Protein 2G58 (pdb70)

CATH classification: 1.20.90.10

B-factor: mean 14.84, std 11.01, range [4.25, 71.11]

GO terms:
  GO:0004623 A2-type glycerophospholipase activity (F, EXP)
  GO:0005576 extracellular region (C, EXP)

Structure (mmCIF, N/CA/C/O backbone):
data_2G58
#
_entry.id   2G58
#
_cell.length_a   52.588
_cell.length_b   52.588
_cell.length_c   47.848
_cell.angle_alpha   90.00
_cell.angle_beta   90.00
_cell.angle_gamma   90.00
#
_symmetry.space_group_name_H-M   'P 43'
#
loop_
_entity.id
_entity.type
_entity.pdbx_description
1 polymer 'Phospholipase A2 VRV-PL-VIIIa'
2 polymer (PHQ)IARS
3 non-polymer 'SULFATE ION'
4 water water
#
loop_
_atom_site.group_PDB
_atom_site.id
_atom_site.type_symbol
_atom_site.label_atom_id
_atom_site.label_alt_id
_atom_site.label_comp_id
_atom_site.label_asym_id
_atom_site.label_entity_id
_atom_site.label_seq_id
_atom_site.pdbx_PDB_ins_code
_atom_site.Cartn_x
_atom_site.Cartn_y
_atom_site.Cartn_z
_atom_site.occupancy
_atom_site.B_iso_or_equiv
_atom_site.auth_seq_id
_atom_site.auth_comp_id
_atom_site.auth_asym_id
_atom_site.auth_atom_id
_atom_site.pdbx_PDB_model_num
ATOM 1 N N . SER A 1 1 ? -10.890 -12.849 3.434 1.00 6.68 1 SER A N 1
ATOM 2 C CA . SER A 1 1 ? -10.814 -13.648 4.678 1.00 6.71 1 SER A CA 1
ATOM 3 C C . SER A 1 1 ? -10.137 -14.974 4.348 1.00 6.83 1 SER A C 1
ATOM 4 O O . SER A 1 1 ? -10.085 -15.422 3.200 1.00 7.24 1 SER A O 1
ATOM 7 N N . LEU A 1 2 ? -9.677 -15.641 5.379 1.00 7.35 2 LEU A N 1
ATOM 8 C CA . LEU A 1 2 ? -9.026 -16.935 5.235 1.00 8.39 2 LEU A CA 1
ATOM 9 C C . LEU A 1 2 ? -9.936 -17.971 4.591 1.00 8.09 2 LEU A C 1
ATOM 10 O O . LEU A 1 2 ? -9.475 -18.765 3.768 1.00 8.48 2 LEU A O 1
ATOM 15 N N . LEU A 1 3 ? -11.214 -17.995 4.950 1.00 8.73 3 LEU A N 1
ATOM 16 C CA . LEU A 1 3 ? -12.119 -18.946 4.330 1.00 8.97 3 LEU A CA 1
ATOM 17 C C . LEU A 1 3 ? -12.267 -18.680 2.844 1.00 8.58 3 LEU A C 1
ATOM 18 O O . LEU A 1 3 ? -12.313 -19.621 2.039 1.00 9.21 3 LEU A O 1
ATOM 23 N N . GLU A 1 4 ? -12.348 -17.411 2.454 1.00 8.04 4 GLU A N 1
ATOM 24 C CA . GLU A 1 4 ? -12.430 -17.053 1.036 1.00 8.22 4 GLU A CA 1
ATOM 25 C C . GLU A 1 4 ? -11.143 -17.451 0.315 1.00 8.18 4 GLU A C 1
ATOM 26 O O . GLU A 1 4 ? -11.181 -17.929 -0.832 1.00 8.81 4 GLU A O 1
ATOM 32 N N . PHE A 1 5 ? -9.997 -17.199 0.939 1.00 7.01 5 PHE A N 1
ATOM 33 C CA . PHE A 1 5 ? -8.743 -17.600 0.336 1.00 6.73 5 PHE A CA 1
ATOM 34 C C . PHE A 1 5 ? -8.761 -19.123 0.125 1.00 6.52 5 PHE A C 1
ATOM 35 O O . PHE A 1 5 ? -8.348 -19.612 -0.928 1.00 6.59 5 PHE A O 1
ATOM 43 N N . GLY A 1 6 ? -9.252 -19.864 1.114 1.00 7.18 6 GLY A N 1
ATOM 44 C CA . GLY A 1 6 ? -9.312 -21.315 0.978 1.00 7.74 6 GLY A CA 1
ATOM 45 C C . GLY A 1 6 ? -10.201 -21.757 -0.167 1.00 8.03 6 GLY A C 1
ATOM 46 O O . GLY A 1 6 ? -9.911 -22.736 -0.863 1.00 8.21 6 GLY A O 1
ATOM 47 N N . LYS A 1 7 ? -11.295 -21.044 -0.382 1.00 9.13 7 LYS A N 1
ATOM 48 C CA . LYS A 1 7 ? -12.208 -21.383 -1.474 1.00 10.45 7 LYS A CA 1
ATOM 49 C C . LYS A 1 7 ? -11.501 -21.078 -2.795 1.00 8.99 7 LYS A C 1
ATOM 50 O O . LYS A 1 7 ? -11.573 -21.866 -3.757 1.00 9.44 7 LYS A O 1
ATOM 56 N N . MET A 1 8 ? -10.802 -19.953 -2.868 1.00 9.03 8 MET A N 1
ATOM 57 C CA . MET A 1 8 ? -10.055 -19.630 -4.071 1.00 9.03 8 MET A CA 1
ATOM 58 C C . MET A 1 8 ? -8.971 -20.672 -4.394 1.00 6.95 8 MET A C 1
ATOM 59 O O . MET A 1 8 ? -8.758 -21.063 -5.550 1.00 7.00 8 MET A O 1
ATOM 64 N N . ILE A 1 9 ? -8.293 -21.126 -3.356 1.00 5.99 9 ILE A N 1
ATOM 65 C CA . ILE A 1 9 ? -7.276 -22.148 -3.507 1.00 5.88 9 ILE A CA 1
ATOM 66 C C . ILE A 1 9 ? -7.887 -23.437 -4.054 1.00 6.13 9 ILE A C 1
ATOM 67 O O . ILE A 1 9 ? -7.337 -24.063 -4.973 1.00 6.39 9 ILE A O 1
ATOM 72 N N . LEU A 1 10 ? -8.997 -23.866 -3.478 1.00 6.35 10 LEU A N 1
ATOM 73 C CA . LEU A 1 10 ? -9.632 -25.098 -3.953 1.00 7.34 10 LEU A CA 1
ATOM 74 C C . LEU A 1 10 ? -10.076 -24.915 -5.408 1.00 6.91 10 LEU A C 1
ATOM 75 O O . LEU A 1 10 ? -9.891 -25.795 -6.260 1.00 7.28 10 LEU A O 1
ATOM 80 N N . GLU A 1 11 ? -10.677 -23.773 -5.732 1.00 7.30 11 GLU A N 1
ATOM 81 C CA . GLU A 1 11 ? -11.113 -23.503 -7.113 1.00 7.81 11 GLU A CA 1
ATOM 82 C C . GLU A 1 11 ? -9.961 -23.610 -8.072 1.00 7.08 11 GLU A C 1
ATOM 83 O O . GLU A 1 11 ? -10.091 -24.172 -9.159 1.00 7.71 11 GLU A O 1
ATOM 89 N N A GLU A 1 12 ? -8.829 -22.980 -7.745 0.56 7.03 12 GLU A N 1
ATOM 90 N N B GLU A 1 12 ? -8.827 -23.055 -7.668 0.44 7.33 12 GLU A N 1
ATOM 91 C CA A GLU A 1 12 ? -7.680 -23.002 -8.652 0.56 7.20 12 GLU A CA 1
ATOM 92 C CA B GLU A 1 12 ? -7.727 -22.932 -8.584 0.44 7.76 12 GLU A CA 1
ATOM 93 C C A GLU A 1 12 ? -7.116 -24.394 -8.789 0.56 6.60 12 GLU A C 1
ATOM 94 C C B GLU A 1 12 ? -7.011 -24.274 -8.738 0.44 7.04 12 GLU A C 1
ATOM 95 O O A GLU A 1 12 ? -6.754 -24.823 -9.895 0.56 7.83 12 GLU A O 1
ATOM 96 O O B GLU A 1 12 ? -6.663 -24.664 -9.861 0.44 8.58 12 GLU A O 1
ATOM 107 N N . THR A 1 13 ? -6.867 -25.024 -7.642 1.00 6.67 13 THR A N 1
ATOM 108 C CA . THR A 1 13 ? -5.964 -26.173 -7.612 1.00 7.95 13 THR A CA 1
ATOM 109 C C . THR A 1 13 ? -6.620 -27.534 -7.512 1.00 7.90 13 THR A C 1
ATOM 110 O O . THR A 1 13 ? -5.968 -28.536 -7.800 1.00 10.39 13 THR A O 1
ATOM 114 N N . GLY A 1 14 ? -7.843 -27.583 -7.013 1.00 7.35 14 GLY A N 1
ATOM 115 C CA . GLY A 1 14 ? -8.463 -28.848 -6.685 1.00 8.75 14 GLY A CA 1
ATOM 116 C C . GLY A 1 14 ? -8.037 -29.439 -5.360 1.00 9.57 14 GLY A C 1
ATOM 117 O O . GLY A 1 14 ? -8.528 -30.504 -4.975 1.00 12.62 14 GLY A O 1
ATOM 118 N N . LYS A 1 15 ? -7.111 -28.784 -4.650 1.00 8.26 16 LYS A N 1
ATOM 119 C CA . LYS A 1 15 ? -6.686 -29.236 -3.341 1.00 8.46 16 LYS A CA 1
ATOM 120 C C . LYS A 1 15 ? -7.400 -28.403 -2.304 1.00 8.58 16 LYS A C 1
ATOM 121 O O . LYS A 1 15 ? -7.560 -27.187 -2.454 1.00 9.57 16 LYS A O 1
ATOM 127 N N . LEU A 1 16 ? -7.773 -29.051 -1.203 1.00 9.10 17 LEU A N 1
ATOM 128 C CA . LEU A 1 16 ? -8.296 -28.373 -0.028 1.00 9.58 17 LEU A CA 1
ATOM 129 C C . LEU A 1 16 ? -7.185 -27.584 0.647 1.00 8.27 17 LEU A C 1
ATOM 130 O O . LEU A 1 16 ? -6.123 -28.112 0.931 1.00 8.99 17 LEU A O 1
ATOM 135 N N . ALA A 1 17 ? -7.453 -26.327 0.979 1.00 8.31 18 ALA A N 1
ATOM 136 C CA . ALA A 1 17 ? -6.434 -25.478 1.577 1.00 8.12 18 ALA A CA 1
ATOM 137 C C . ALA A 1 17 ? -5.962 -26.090 2.878 1.00 7.87 18 ALA A C 1
ATOM 138 O O . ALA A 1 17 ? -4.780 -26.074 3.168 1.00 8.60 18 ALA A O 1
A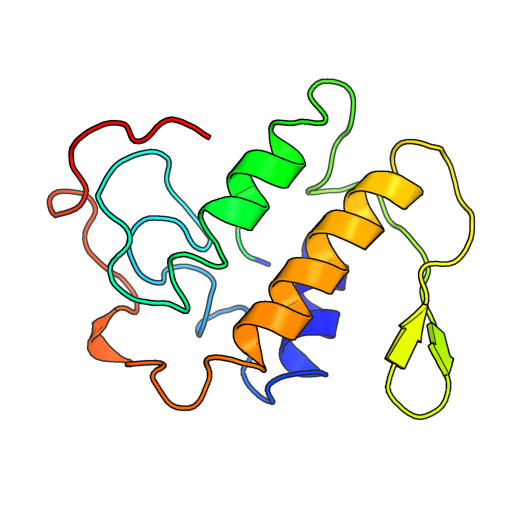TOM 140 N N . ILE A 1 18 ? -6.897 -26.548 3.711 1.00 8.43 19 ILE A N 1
ATOM 141 C CA . ILE A 1 18 ? -6.604 -27.465 4.815 1.00 10.34 19 ILE A CA 1
ATOM 142 C C . ILE A 1 18 ? -6.966 -28.886 4.346 1.00 10.21 19 ILE A C 1
ATOM 143 O O . ILE A 1 18 ? -8.135 -29.159 4.085 1.00 12.45 19 ILE A O 1
ATOM 148 N N . PRO A 1 19 ? -5.980 -29.771 4.155 1.00 10.43 20 PRO A N 1
ATOM 149 C CA . PRO A 1 19 ? -4.645 -29.804 4.719 1.00 9.28 20 PRO A CA 1
ATOM 150 C C . PRO A 1 19 ? -3.535 -29.484 3.731 1.00 9.22 20 PRO A C 1
ATOM 151 O O . PRO A 1 19 ? -2.381 -29.560 4.119 1.00 11.36 20 PRO A O 1
ATOM 155 N N . SER A 1 20 ? -3.829 -29.230 2.457 1.00 8.01 21 SER A N 1
ATOM 156 C CA . SER A 1 20 ? -2.760 -29.230 1.458 1.00 8.11 21 SER A CA 1
ATOM 157 C C . SER A 1 20 ? -1.827 -28.038 1.533 1.00 8.39 21 SER A C 1
ATOM 158 O O . SER A 1 20 ? -0.680 -28.135 1.108 1.00 9.29 21 SER A O 1
ATOM 161 N N . TYR A 1 21 ? -2.346 -26.899 1.989 1.00 7.80 22 TYR A N 1
ATOM 162 C CA . TYR A 1 21 ? -1.560 -25.662 1.996 1.00 9.04 22 TYR A CA 1
ATOM 163 C C . TYR A 1 21 ? -1.488 -25.005 3.380 1.00 10.44 22 TYR A C 1
ATOM 164 O O . TYR A 1 21 ? -0.963 -23.919 3.531 1.00 16.40 22 TYR A O 1
ATOM 173 N N . SER A 1 22 ? -2.141 -25.543 4.394 1.00 8.51 23 SER A N 1
ATOM 174 C CA . SER A 1 22 ? -2.151 -24.914 5.701 1.00 9.65 23 SER A CA 1
ATOM 175 C C . SER A 1 22 ? -0.939 -25.161 6.587 1.00 8.55 23 SER A C 1
ATOM 176 O O . SER A 1 22 ? -0.801 -24.521 7.640 1.00 9.88 23 SER A O 1
ATOM 179 N N A SER A 1 23 ? -0.111 -26.135 6.224 0.62 7.83 24 SER A N 1
ATOM 180 N N B SER A 1 23 ? -0.119 -26.142 6.238 0.38 8.88 24 SER A N 1
ATOM 181 C CA A SER A 1 23 ? 1.072 -26.479 6.988 0.62 7.19 24 SER A CA 1
ATOM 182 C CA B SER A 1 23 ? 1.091 -26.399 6.991 0.38 9.22 24 SER A CA 1
ATOM 183 C C A SER A 1 23 ? 2.266 -26.804 6.082 0.62 8.96 24 SER A C 1
ATOM 184 C C B SER A 1 23 ? 2.213 -26.849 6.064 0.38 9.25 24 SER A C 1
ATOM 185 O O A SER A 1 23 ? 3.212 -27.481 6.460 0.62 9.47 24 SER A O 1
ATOM 186 O O B SER A 1 23 ? 3.046 -27.677 6.423 0.38 11.41 24 SER A O 1
ATOM 191 N N . TYR A 1 24 ? 2.294 -26.219 4.900 1.00 7.74 25 TYR A N 1
ATOM 192 C CA . TYR A 1 24 ? 3.240 -26.637 3.881 1.00 7.35 25 TYR A CA 1
ATOM 193 C C . TYR A 1 24 ? 4.501 -25.792 3.990 1.00 7.01 25 TYR A C 1
ATOM 194 O O . TYR A 1 24 ? 4.477 -24.564 3.968 1.00 7.59 25 TYR A O 1
ATOM 203 N N . GLY A 1 25 ? 5.630 -26.486 4.057 1.00 6.92 26 GLY A N 1
ATOM 204 C CA . GLY A 1 25 ? 6.912 -25.828 4.037 1.00 6.93 26 GLY A CA 1
ATOM 205 C C . GLY A 1 25 ? 7.077 -24.869 5.186 1.00 6.57 26 GLY A C 1
ATOM 206 O O . GLY A 1 25 ? 6.551 -25.075 6.298 1.00 7.07 26 GLY A O 1
ATOM 207 N N A CYS A 1 26 ? 7.838 -23.816 4.929 0.59 6.42 27 CYS A N 1
ATOM 208 N N B CYS A 1 26 ? 7.893 -23.848 4.941 0.41 6.61 27 CYS A N 1
ATOM 209 C CA A CYS A 1 26 ? 8.184 -22.870 5.953 0.59 6.55 27 CYS A CA 1
ATOM 210 C CA B CYS A 1 26 ? 8.225 -22.852 5.938 0.41 7.16 27 CYS A CA 1
ATOM 211 C C A CYS A 1 26 ? 7.228 -21.709 6.065 0.59 6.51 27 CYS A C 1
ATOM 212 C C B CYS A 1 26 ? 7.199 -21.740 6.081 0.41 7.43 27 CYS A C 1
ATOM 213 O O A CYS A 1 26 ? 7.203 -21.055 7.109 0.59 8.20 27 CYS A O 1
ATOM 214 O O B CYS A 1 26 ? 7.126 -21.125 7.146 0.41 8.47 27 CYS A O 1
ATOM 219 N N . TYR A 1 27 ? 6.451 -21.428 5.024 1.00 6.46 28 TYR A N 1
ATOM 220 C CA . TYR A 1 27 ? 5.693 -20.179 4.987 1.00 7.10 28 TYR A CA 1
ATOM 221 C C . TYR A 1 27 ? 4.203 -20.354 4.814 1.00 8.20 28 TYR A C 1
ATOM 222 O O . TYR A 1 27 ? 3.448 -19.406 5.027 1.00 10.60 28 TYR A O 1
ATOM 231 N N . CYS A 1 28 ? 3.726 -21.522 4.420 1.00 7.94 29 CYS A N 1
ATOM 232 C CA . CYS A 1 28 ? 2.299 -21.649 4.183 1.00 9.43 29 CYS A CA 1
ATOM 233 C C . CYS A 1 28 ? 1.555 -21.922 5.456 1.00 13.46 29 CYS A C 1
ATOM 234 O O . CYS A 1 28 ? 1.927 -22.794 6.241 1.00 25.01 29 CYS A O 1
ATOM 237 N N . GLY A 1 29 ? 0.440 -21.233 5.618 1.00 12.46 30 GLY A N 1
ATOM 238 C CA . GLY A 1 29 ? -0.460 -21.575 6.696 1.00 21.09 30 GLY A CA 1
ATOM 239 C C . GLY A 1 29 ? 0.130 -21.214 8.040 1.00 24.95 30 GLY A C 1
ATOM 240 O O . GLY A 1 29 ? -0.608 -21.020 9.002 1.00 27.80 30 GLY A O 1
ATOM 241 N N . TRP A 1 30 ? 1.457 -21.213 8.126 1.00 26.14 31 TRP A N 1
ATOM 242 C CA . TRP A 1 30 ? 2.189 -20.776 9.314 1.00 31.97 31 TRP A CA 1
ATOM 243 C C . TRP A 1 30 ? 3.627 -20.405 8.903 1.00 31.77 31 TRP A C 1
ATOM 244 O O . TRP A 1 30 ? 4.177 -20.998 7.960 1.00 30.49 31 TRP A O 1
ATOM 255 N N . GLY A 1 31 ? 4.204 -19.390 9.552 1.00 31.12 32 GLY A N 1
ATOM 256 C CA . GLY A 1 31 ? 5.646 -19.236 9.581 1.00 29.17 32 GLY A CA 1
ATOM 257 C C . GLY A 1 31 ? 6.332 -17.988 9.039 1.00 26.68 32 GLY A C 1
ATOM 258 O O . GLY A 1 31 ? 5.918 -17.434 8.020 1.00 27.58 32 GLY A O 1
ATOM 259 N N . GLY A 1 32 ? 7.435 -17.592 9.674 1.00 23.32 33 GLY A N 1
ATOM 260 C CA . GLY A 1 32 ? 8.139 -16.365 9.320 1.00 21.40 33 GLY A CA 1
ATOM 261 C C . GLY A 1 32 ? 9.642 -16.482 9.113 1.00 19.28 33 GLY A C 1
ATOM 262 O O . GLY A 1 32 ? 10.334 -15.469 9.003 1.00 20.88 33 GLY A O 1
ATOM 263 N N . LYS A 1 33 ? 10.158 -17.706 9.053 1.00 14.73 34 LYS A N 1
ATOM 264 C CA . LYS A 1 33 ? 11.595 -17.946 8.951 1.00 15.80 34 LYS A CA 1
ATOM 265 C C . LYS A 1 33 ? 11.868 -19.089 7.993 1.00 11.12 34 LYS A C 1
ATOM 266 O O . LYS A 1 33 ? 10.998 -19.915 7.732 1.00 11.74 34 LYS A O 1
ATOM 272 N N . GLY A 1 34 ? 13.107 -19.1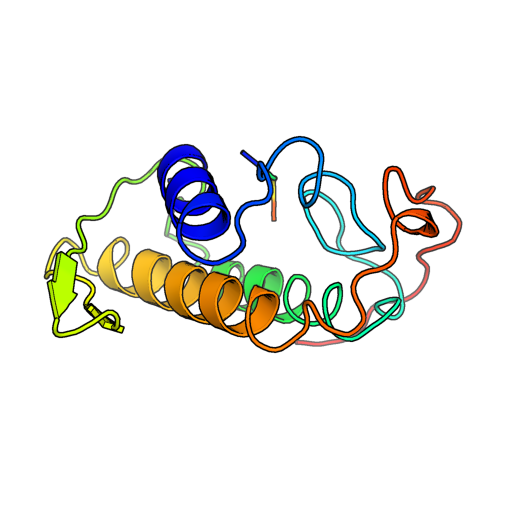55 7.512 1.00 11.69 35 GLY A N 1
ATOM 273 C CA . GLY A 1 34 ? 13.509 -20.260 6.678 1.00 12.27 35 GLY A CA 1
ATOM 274 C C . GLY A 1 34 ? 13.700 -19.839 5.239 1.00 9.76 35 GLY A C 1
ATOM 275 O O . GLY A 1 34 ? 13.111 -18.878 4.730 1.00 10.83 35 GLY A O 1
ATOM 276 N N . THR A 1 35 ? 14.454 -20.660 4.536 1.00 11.46 36 THR A N 1
ATOM 277 C CA . THR A 1 35 ? 14.450 -20.574 3.086 1.00 10.81 36 THR A CA 1
ATOM 278 C C . THR A 1 35 ? 13.266 -21.383 2.579 1.00 9.77 36 THR A C 1
ATOM 279 O O . THR A 1 35 ? 13.129 -22.563 2.914 1.00 10.27 36 THR A O 1
ATOM 283 N N . PRO A 1 36 ? 12.367 -20.752 1.810 1.00 8.29 37 PRO A N 1
ATOM 284 C CA . PRO A 1 36 ? 11.225 -21.500 1.317 1.00 7.75 37 PRO A CA 1
ATOM 285 C C . PRO A 1 36 ? 11.682 -22.790 0.641 1.00 7.84 37 PRO A C 1
ATOM 286 O O . PRO A 1 36 ? 12.695 -22.818 -0.068 1.00 9.14 37 PRO A O 1
ATOM 290 N N . LYS A 1 37 ? 10.911 -23.848 0.816 1.00 7.19 38 LYS A N 1
ATOM 291 C CA . LYS A 1 37 ? 11.337 -25.162 0.371 1.00 8.07 38 LYS A CA 1
ATOM 292 C C . LYS A 1 37 ? 11.287 -25.374 -1.132 1.00 7.99 38 LYS A C 1
ATOM 293 O O . LYS A 1 37 ? 12.035 -26.206 -1.649 1.00 9.96 38 LYS A O 1
ATOM 299 N N . ASP A 1 38 ? 10.372 -24.695 -1.813 1.00 7.10 39 ASP A N 1
ATOM 300 C CA . ASP A 1 38 ? 10.110 -24.920 -3.219 1.00 7.01 39 ASP A CA 1
ATOM 301 C C . ASP A 1 38 ? 9.252 -23.756 -3.706 1.00 6.00 39 ASP A C 1
ATOM 302 O O . ASP A 1 38 ? 8.902 -22.852 -2.948 1.00 5.80 39 ASP A O 1
ATOM 307 N N . ALA A 1 39 ? 8.924 -23.791 -4.996 1.00 6.11 40 ALA A N 1
ATOM 308 C CA . ALA A 1 39 ? 8.092 -22.727 -5.543 1.00 6.06 40 ALA A CA 1
ATOM 309 C C . ALA A 1 39 ? 6.758 -22.524 -4.833 1.00 5.14 40 ALA A C 1
ATOM 310 O O . ALA A 1 39 ? 6.326 -21.381 -4.656 1.00 5.41 40 ALA A O 1
ATOM 312 N N . THR A 1 40 ? 6.066 -23.602 -4.468 1.00 5.13 41 THR A N 1
ATOM 313 C CA . THR A 1 40 ? 4.797 -23.450 -3.737 1.00 5.26 41 THR A CA 1
ATOM 314 C C . THR A 1 40 ? 5.028 -22.695 -2.432 1.00 4.91 41 THR A C 1
ATOM 315 O O . THR A 1 40 ? 4.268 -21.793 -2.079 1.00 5.08 41 THR A O 1
ATOM 319 N N . ASP A 1 41 ? 6.067 -23.072 -1.704 1.00 4.76 42 ASP A N 1
ATOM 320 C CA . ASP A 1 41 ? 6.373 -22.371 -0.459 1.00 4.99 42 ASP A CA 1
ATOM 321 C C . ASP A 1 41 ? 6.725 -20.906 -0.720 1.00 4.92 42 ASP A C 1
ATOM 322 O O . ASP A 1 41 ? 6.354 -20.023 0.057 1.00 5.38 42 ASP A O 1
ATOM 327 N N . ARG A 1 42 ? 7.394 -20.621 -1.847 1.00 4.94 43 ARG A N 1
ATOM 328 C CA . ARG A 1 42 ? 7.644 -19.233 -2.209 1.00 5.25 43 ARG A CA 1
ATOM 329 C C . ARG A 1 42 ? 6.354 -18.487 -2.483 1.00 4.95 43 ARG A C 1
ATOM 330 O O . ARG A 1 42 ? 6.276 -17.287 -2.189 1.00 5.56 43 ARG A O 1
ATOM 338 N N A CYS A 1 43 ? 5.310 -19.131 -3.006 0.73 4.71 44 CYS A N 1
ATOM 339 N N B CYS A 1 43 ? 5.354 -19.173 -3.012 0.27 6.03 44 CYS A N 1
ATOM 340 C CA A CYS A 1 43 ? 4.022 -18.450 -3.135 0.73 4.48 44 CYS A CA 1
ATOM 341 C CA B CYS A 1 43 ? 4.049 -18.568 -3.098 0.27 6.14 44 CYS A CA 1
ATOM 342 C C A CYS A 1 43 ? 3.567 -17.953 -1.774 0.73 4.25 44 CYS A C 1
ATOM 343 C C B CYS A 1 43 ? 3.592 -18.028 -1.750 0.27 5.30 44 CYS A C 1
ATOM 344 O O A CYS A 1 43 ? 3.063 -16.847 -1.609 0.73 5.02 44 CYS A O 1
ATOM 345 O O B CYS A 1 43 ? 3.075 -16.918 -1.659 0.27 5.23 44 CYS A O 1
ATOM 350 N N A CYS A 1 44 ? 3.712 -18.825 -0.780 0.63 4.75 45 CYS A N 1
ATOM 351 N N B CYS A 1 44 ? 3.753 -18.819 -0.694 0.37 5.26 45 CYS A N 1
ATOM 352 C CA A CYS A 1 44 ? 3.365 -18.483 0.591 0.63 5.29 45 CYS A CA 1
ATOM 353 C CA B CYS A 1 44 ? 3.310 -18.365 0.612 0.37 5.79 45 CYS A CA 1
ATOM 354 C C A CYS A 1 44 ? 4.230 -17.378 1.174 0.63 5.21 45 CYS A C 1
ATOM 355 C C B CYS A 1 44 ? 4.245 -17.354 1.240 0.37 5.26 45 CYS A C 1
ATOM 356 O O A CYS A 1 44 ? 3.720 -16.517 1.877 0.63 5.51 45 CYS A O 1
ATOM 357 O O B CYS A 1 44 ? 3.796 -16.505 2.002 0.37 5.79 45 CYS A O 1
ATOM 362 N N . PHE A 1 45 ? 5.533 -17.425 0.923 1.00 5.16 46 PHE A N 1
ATOM 363 C CA . PHE A 1 45 ? 6.431 -16.388 1.380 1.00 5.21 46 PHE A CA 1
ATOM 364 C C . PHE A 1 45 ? 5.959 -15.036 0.844 1.00 4.96 46 PHE A C 1
ATOM 365 O O . PHE A 1 45 ? 5.838 -14.057 1.587 1.00 5.51 46 PHE A O 1
ATOM 373 N N . VAL A 1 46 ? 5.713 -14.975 -0.473 1.00 4.60 47 VAL A N 1
ATOM 374 C CA . VAL A 1 46 ? 5.282 -13.725 -1.079 1.00 4.92 47 VAL A CA 1
ATOM 375 C C . VAL A 1 46 ? 3.928 -13.308 -0.528 1.00 4.59 47 VAL A C 1
ATOM 376 O O . VAL A 1 46 ? 3.695 -12.128 -0.266 1.00 5.52 47 VAL A O 1
ATOM 380 N N . HIS A 1 47 ? 3.027 -14.264 -0.340 1.00 4.69 48 HIS A N 1
ATOM 381 C CA . HIS A 1 47 ? 1.705 -13.949 0.201 1.00 4.99 48 HIS A CA 1
ATOM 382 C C . HIS A 1 47 ? 1.814 -13.358 1.612 1.00 5.01 48 HIS A C 1
ATOM 383 O O . HIS A 1 47 ? 1.116 -12.414 1.957 1.00 5.43 48 HIS A O 1
ATOM 390 N N . ASP A 1 48 ? 2.700 -13.942 2.413 1.00 5.05 49 ASP A N 1
ATOM 391 C CA . ASP A 1 48 ? 2.947 -13.421 3.754 1.00 5.99 49 ASP A CA 1
ATOM 392 C C . ASP A 1 48 ? 3.489 -11.998 3.671 1.00 6.39 49 ASP A C 1
ATOM 393 O O . ASP A 1 48 ? 3.058 -11.119 4.424 1.00 7.53 49 ASP A O 1
ATOM 398 N N . CYS A 1 49 ? 4.437 -11.753 2.772 1.00 6.02 50 CYS A N 1
ATOM 399 C CA . CYS A 1 49 ? 4.915 -10.393 2.560 1.00 7.32 50 CYS A CA 1
ATOM 400 C C . CYS A 1 49 ? 3.778 -9.458 2.140 1.00 7.32 50 CYS A C 1
ATOM 401 O O . CYS A 1 49 ? 3.741 -8.278 2.533 1.00 8.42 50 CYS A O 1
ATOM 404 N N . CYS A 1 50 ? 2.905 -9.953 1.269 1.00 6.44 51 CYS A N 1
ATOM 405 C CA . CYS A 1 50 ? 1.811 -9.164 0.712 1.00 6.63 51 CYS A CA 1
ATOM 406 C C . CYS A 1 50 ? 0.891 -8.734 1.858 1.00 7.10 51 CYS A C 1
ATOM 407 O O . CYS A 1 50 ? 0.526 -7.553 1.968 1.00 8.71 51 CYS A O 1
ATOM 410 N N . TYR A 1 51 ? 0.534 -9.665 2.738 1.00 6.96 52 TYR A N 1
ATOM 411 C CA . TYR A 1 51 ? -0.233 -9.299 3.920 1.00 7.49 52 TYR A CA 1
ATOM 412 C C . TYR A 1 51 ? 0.555 -8.355 4.825 1.00 9.02 52 TYR A C 1
ATOM 413 O O . TYR A 1 51 ? -0.005 -7.447 5.442 1.00 10.05 52 TYR A O 1
ATOM 422 N N . GLY A 1 52 ? 1.863 -8.577 4.940 1.00 10.17 53 GLY A N 1
ATOM 423 C CA . GLY A 1 52 ? 2.720 -7.746 5.774 1.00 12.17 53 GLY A CA 1
ATOM 424 C C . GLY A 1 52 ? 2.754 -6.309 5.298 1.00 14.55 53 GLY A C 1
ATOM 425 O O . GLY A 1 52 ? 3.011 -5.414 6.093 1.00 21.39 53 GLY A O 1
ATOM 426 N N A ASN A 1 53 ? 2.453 -6.094 3.998 0.56 9.09 54 ASN A N 1
ATOM 427 N N B ASN A 1 53 ? 2.434 -6.066 4.050 0.44 10.56 54 ASN A N 1
ATOM 428 C CA A ASN A 1 53 ? 2.323 -4.778 3.311 0.56 11.92 54 ASN A CA 1
ATOM 429 C CA B ASN A 1 53 ? 2.415 -4.712 3.611 0.44 11.48 54 ASN A CA 1
ATOM 430 C C A ASN A 1 53 ? 1.100 -4.013 3.876 0.56 11.40 54 ASN A C 1
ATOM 431 C C B ASN A 1 53 ? 1.147 -3.970 4.004 0.44 11.82 54 ASN A C 1
ATOM 432 O O A ASN A 1 53 ? 0.941 -2.816 3.579 0.56 10.98 54 ASN A O 1
ATOM 433 O O B ASN A 1 53 ? 1.024 -2.770 3.758 0.44 9.86 54 ASN A O 1
ATOM 442 N N . LEU A 1 54 ? 0.223 -4.682 4.638 1.00 10.80 55 LEU A N 1
ATOM 443 C CA . LEU A 1 54 ? -1.110 -4.169 4.990 1.00 10.43 55 LEU A CA 1
ATOM 444 C C . LEU A 1 54 ? -1.296 -4.209 6.517 1.00 9.70 55 LEU A C 1
ATOM 445 O O . LEU A 1 54 ? -2.201 -4.850 7.030 1.00 9.61 55 LEU A O 1
ATOM 450 N N . PRO A 1 55 ? -0.434 -3.513 7.271 1.00 11.24 56 PRO A N 1
ATOM 451 C CA . PRO A 1 55 ? -0.441 -3.645 8.729 1.00 12.12 56 PRO A CA 1
ATOM 452 C C . PRO A 1 55 ? -1.731 -3.161 9.390 1.00 10.44 56 PRO A C 1
ATOM 453 O O . PRO A 1 55 ? -2.002 -3.565 10.513 1.00 12.52 56 PRO A O 1
ATOM 457 N N . ASP A 1 56 ? -2.477 -2.297 8.674 1.00 9.03 59 ASP A N 1
ATOM 458 C CA . ASP A 1 56 ? -3.718 -1.779 9.242 1.00 8.87 59 ASP A CA 1
ATOM 459 C C . ASP A 1 56 ? -4.947 -2.417 8.594 1.00 7.95 59 ASP A C 1
ATOM 460 O O . ASP A 1 56 ? -6.081 -1.965 8.796 1.00 9.13 59 ASP A O 1
ATOM 465 N N . CYS A 1 57 ? -4.742 -3.553 7.925 1.00 7.64 61 CYS A N 1
ATOM 466 C CA . CYS A 1 57 ? -5.811 -4.404 7.438 1.00 7.15 61 CYS A CA 1
ATOM 467 C C . CYS A 1 57 ? -5.826 -5.697 8.250 1.00 7.10 61 CYS A C 1
ATOM 468 O O . CYS A 1 57 ? -4.909 -6.019 9.015 1.00 8.96 61 CYS A O 1
ATOM 471 N N . ASN A 1 58 ? -6.892 -6.467 8.065 1.00 6.41 67 ASN A N 1
ATOM 472 C CA . ASN A 1 58 ? -7.122 -7.675 8.839 1.00 6.42 67 ASN A CA 1
ATOM 473 C C . ASN A 1 58 ? -7.456 -8.795 7.867 1.00 6.84 67 ASN A C 1
ATOM 474 O O . ASN A 1 58 ? -8.599 -9.205 7.723 1.00 7.68 67 ASN A O 1
ATOM 479 N N . PRO A 1 59 ? -6.434 -9.310 7.182 1.00 8.03 68 PRO A N 1
ATOM 480 C CA . PRO A 1 59 ? -6.674 -10.240 6.079 1.00 10.16 68 PRO A CA 1
ATOM 481 C C . PRO A 1 59 ? -7.300 -11.551 6.480 1.00 11.36 68 PRO A C 1
ATOM 482 O O . PRO A 1 59 ? -7.870 -12.232 5.630 1.00 14.84 68 PRO A O 1
ATOM 486 N N . LYS A 1 60 ? -7.112 -11.988 7.705 1.00 10.53 69 LYS A N 1
ATOM 487 C CA . LYS A 1 60 ? -7.666 -13.267 8.086 1.00 13.06 69 LYS A CA 1
ATOM 488 C C . LYS A 1 60 ? -9.186 -13.228 8.158 1.00 10.58 69 LYS A C 1
ATOM 489 O O . LYS A 1 60 ? -9.852 -14.234 7.899 1.00 12.34 69 LYS A O 1
ATOM 495 N N . SER A 1 61 ? -9.748 -12.060 8.479 1.00 10.68 70 SER A N 1
ATOM 496 C CA . SER A 1 61 ? -11.175 -11.970 8.763 1.00 11.11 70 SER A CA 1
ATOM 497 C C . SER A 1 61 ? -11.985 -11.074 7.831 1.00 8.14 70 SER A C 1
ATOM 498 O O . SER A 1 61 ? -13.191 -11.312 7.627 1.00 10.21 70 SER A O 1
ATOM 501 N N . ASP A 1 62 ? -11.354 -10.070 7.229 1.00 6.19 71 ASP A N 1
ATOM 502 C CA . ASP A 1 62 ? -12.087 -9.111 6.407 1.00 5.51 71 ASP A CA 1
ATOM 503 C C . ASP A 1 62 ? -12.457 -9.800 5.094 1.00 5.42 71 ASP A C 1
ATOM 504 O O . ASP A 1 62 ? -11.596 -10.413 4.453 1.00 7.15 71 ASP A O 1
ATOM 509 N N . ARG A 1 63 ? -13.718 -9.715 4.709 1.00 5.79 72 ARG A N 1
ATOM 510 C CA . ARG A 1 63 ? -14.227 -10.369 3.509 1.00 5.98 72 ARG A CA 1
ATOM 511 C C . ARG A 1 63 ? -14.174 -9.437 2.317 1.00 6.01 72 ARG A C 1
ATOM 512 O O . ARG A 1 63 ? -14.508 -8.262 2.393 1.00 7.29 72 ARG A O 1
ATOM 520 N N . TYR A 1 64 ? -13.835 -10.020 1.175 1.00 6.39 73 TYR A N 1
ATOM 521 C CA . TYR A 1 64 ? -13.871 -9.340 -0.097 1.00 7.28 73 TYR A CA 1
ATOM 522 C C . TYR A 1 64 ? -14.761 -10.141 -1.053 1.00 7.11 73 TYR A C 1
ATOM 523 O O . TYR A 1 64 ? -15.091 -11.293 -0.817 1.00 8.34 73 TYR A O 1
ATOM 532 N N . LYS A 1 65 ? -15.130 -9.498 -2.158 1.00 7.79 74 LYS A N 1
ATOM 533 C CA . LYS A 1 65 ? -15.898 -10.151 -3.217 1.00 8.15 74 LYS A CA 1
ATOM 534 C C . LYS A 1 65 ? -15.040 -10.257 -4.466 1.00 7.97 74 LYS A C 1
ATOM 535 O O . LYS A 1 65 ? -14.262 -9.362 -4.778 1.00 8.13 74 LYS A O 1
ATOM 541 N N . TYR A 1 66 ? -15.209 -11.352 -5.188 1.00 8.43 75 TYR A N 1
ATOM 542 C CA . TYR A 1 66 ? -14.544 -11.528 -6.472 1.00 8.68 75 TYR A CA 1
ATOM 543 C C . TYR A 1 66 ? -15.468 -12.316 -7.381 1.00 8.69 75 TYR A C 1
ATOM 544 O O . TYR A 1 66 ? -16.384 -13.015 -6.943 1.00 10.60 75 TYR A O 1
ATOM 553 N N . LYS A 1 67 ? -15.180 -12.209 -8.668 1.00 9.55 76 LYS A N 1
ATOM 554 C CA . LYS A 1 67 ? -15.895 -12.965 -9.664 1.00 9.90 76 LYS A CA 1
ATOM 555 C C . LYS A 1 67 ? -14.878 -13.544 -10.632 1.00 9.11 76 LYS A C 1
ATOM 556 O O . LYS A 1 67 ? -13.676 -13.330 -10.518 1.00 9.63 76 LYS A O 1
ATOM 562 N N . ARG A 1 68 ? -15.366 -14.315 -11.588 1.00 11.18 77 ARG A N 1
ATOM 563 C CA . ARG A 1 68 ? -14.532 -14.874 -12.642 1.00 12.45 77 ARG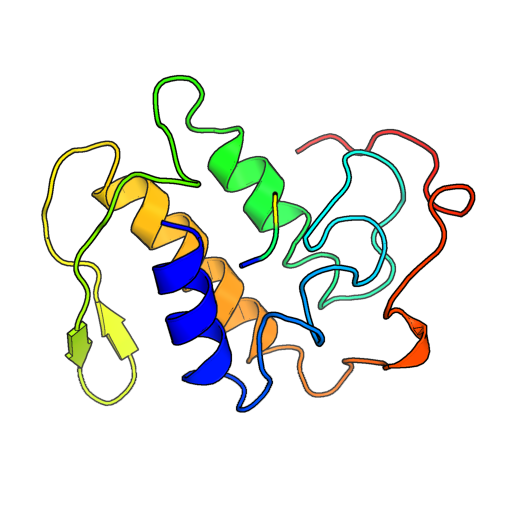 A CA 1
ATOM 564 C C . ARG A 1 68 ? -14.967 -14.304 -13.979 1.00 12.87 77 ARG A C 1
ATOM 565 O O . ARG A 1 68 ? -16.167 -14.197 -14.264 1.00 14.09 77 ARG A O 1
ATOM 573 N N . VAL A 1 69 ? -13.998 -13.993 -14.834 1.00 16.47 78 VAL A N 1
ATOM 574 C CA . VAL A 1 69 ? -14.207 -13.552 -16.187 1.00 18.09 78 VAL A CA 1
ATOM 575 C C . VAL A 1 69 ? -13.306 -14.430 -17.079 1.00 23.94 78 VAL A C 1
ATOM 576 O O . VAL A 1 69 ? -12.079 -14.374 -16.950 1.00 26.87 78 VAL A O 1
ATOM 580 N N . ASN A 1 70 ? -13.995 -15.245 -17.874 1.00 33.51 79 ASN A N 1
ATOM 581 C CA . ASN A 1 70 ? -13.441 -16.414 -18.557 1.00 37.98 79 ASN A CA 1
ATOM 582 C C . ASN A 1 70 ? -12.303 -17.059 -17.744 1.00 35.78 79 ASN A C 1
ATOM 583 O O . ASN A 1 70 ? -11.084 -17.026 -18.077 1.00 42.40 79 ASN A O 1
ATOM 588 N N . GLY A 1 71 ? -12.676 -17.714 -16.652 1.00 38.89 80 GLY A N 1
ATOM 589 C CA . GLY A 1 71 ? -11.749 -18.274 -15.691 1.00 32.26 80 GLY A CA 1
ATOM 590 C C . GLY A 1 71 ? -10.931 -17.359 -14.771 1.00 19.36 80 GLY A C 1
ATOM 591 O O . GLY A 1 71 ? -10.492 -17.768 -13.683 1.00 21.19 80 GLY A O 1
ATOM 592 N N . ALA A 1 72 ? -10.679 -16.116 -15.176 1.00 12.48 81 ALA A N 1
ATOM 593 C CA . ALA A 1 72 ? -9.760 -15.241 -14.475 1.00 11.73 81 ALA A CA 1
ATOM 594 C C . ALA A 1 72 ? -10.451 -14.663 -13.247 1.00 10.26 81 ALA A C 1
ATOM 595 O O . ALA A 1 72 ? -11.598 -14.247 -13.305 1.00 13.51 81 ALA A O 1
ATOM 597 N N . ILE A 1 73 ? -9.719 -14.545 -12.154 1.00 9.95 82 ILE A N 1
ATOM 598 C CA . ILE A 1 73 ? -10.230 -13.919 -10.954 1.00 8.65 82 ILE A CA 1
ATOM 599 C C . ILE A 1 73 ? -10.222 -12.414 -11.162 1.00 8.58 82 ILE A C 1
ATOM 600 O O . ILE A 1 73 ? -9.193 -11.839 -11.522 1.00 9.65 82 ILE A O 1
ATOM 605 N N . VAL A 1 74 ? -11.343 -11.776 -10.832 1.00 8.44 83 VAL A N 1
ATOM 606 C CA . VAL A 1 74 ? -11.445 -10.323 -10.825 1.00 9.12 83 VAL A CA 1
ATOM 607 C C . VAL A 1 74 ? -11.953 -9.889 -9.457 1.00 8.75 83 VAL A C 1
ATOM 608 O O . VAL A 1 74 ? -13.088 -10.187 -9.079 1.00 10.41 83 VAL A O 1
ATOM 612 N N A CYS A 1 75 ? -11.114 -9.145 -8.745 0.61 8.92 84 CYS A N 1
ATOM 613 N N B CYS A 1 75 ? -11.040 -9.318 -8.681 0.40 8.96 84 CYS A N 1
ATOM 614 C CA A CYS A 1 75 ? -11.483 -8.689 -7.405 0.61 7.80 84 CYS A CA 1
ATOM 615 C CA B CYS A 1 75 ? -11.396 -8.571 -7.474 0.40 10.85 84 CYS A CA 1
ATOM 616 C C A CYS A 1 75 ? -12.409 -7.477 -7.579 0.61 9.04 84 CYS A C 1
ATOM 617 C C B CYS A 1 75 ? -12.508 -7.535 -7.760 0.40 10.78 84 CYS A C 1
ATOM 618 O O A CYS A 1 75 ? -12.074 -6.523 -8.291 0.61 12.74 84 CYS A O 1
ATOM 619 O O B CYS A 1 75 ? -12.451 -6.829 -8.771 0.40 13.12 84 CYS A O 1
ATOM 624 N N . GLU A 1 76 ? -13.587 -7.544 -6.976 1.00 8.23 85 GLU A N 1
ATOM 625 C CA . GLU A 1 76 ? -14.580 -6.471 -7.072 1.00 8.31 85 GLU A CA 1
ATOM 626 C C . GLU A 1 76 ? -14.274 -5.415 -6.022 1.00 9.68 85 GLU A C 1
ATOM 627 O O . GLU A 1 76 ? -13.490 -5.632 -5.109 1.00 16.46 85 GLU A O 1
ATOM 633 N N . LYS A 1 77 ? -14.793 -4.219 -6.220 1.00 8.63 86 LYS A N 1
ATOM 634 C CA . LYS A 1 77 ? -14.396 -3.093 -5.376 1.00 8.87 86 LYS A CA 1
ATOM 635 C C . LYS A 1 77 ? -15.109 -3.182 -4.036 1.00 8.49 86 LYS A C 1
ATOM 636 O O . LYS A 1 77 ? -16.328 -3.249 -3.953 1.00 11.23 86 LYS A O 1
ATOM 642 N N . GLY A 1 78 ? -14.330 -3.124 -2.977 1.00 7.82 88 GLY A N 1
ATOM 643 C CA . GLY A 1 78 ? -14.800 -3.025 -1.611 1.00 8.05 88 GLY A CA 1
ATOM 644 C C . GLY A 1 78 ? -14.070 -1.875 -0.952 1.00 7.38 88 GLY A C 1
ATOM 645 O O . GLY A 1 78 ? -13.733 -0.888 -1.590 1.00 10.04 88 GLY A O 1
ATOM 646 N N . THR A 1 79 ? -13.756 -2.023 0.324 1.00 6.49 89 THR A N 1
ATOM 647 C CA . THR A 1 79 ? -12.900 -1.066 0.986 1.00 6.49 89 THR A CA 1
ATOM 648 C C . THR A 1 79 ? -11.470 -1.197 0.427 1.00 6.28 89 THR A C 1
ATOM 649 O O . THR A 1 79 ? -11.100 -2.193 -0.211 1.00 6.57 89 THR A O 1
ATOM 653 N N A SER A 1 80 ? -10.634 -0.209 0.735 0.50 6.51 90 SER A N 1
ATOM 654 N N B SER A 1 80 ? -10.610 -0.217 0.688 0.50 6.61 90 SER A N 1
ATOM 655 C CA A SER A 1 80 ? -9.248 -0.273 0.306 0.50 7.08 90 SER A CA 1
ATOM 656 C CA B SER A 1 80 ? -9.251 -0.336 0.171 0.50 7.12 90 SER A CA 1
ATOM 657 C C A SER A 1 80 ? -8.562 -1.540 0.825 0.50 6.40 90 SER A C 1
ATOM 658 C C B SER A 1 80 ? -8.528 -1.561 0.749 0.50 6.32 90 SER A C 1
ATOM 659 O O A SER A 1 80 ? -7.859 -2.243 0.080 0.50 7.41 90 SER A O 1
ATOM 660 O O B SER A 1 80 ? -7.794 -2.281 0.049 0.50 6.87 90 SER A O 1
ATOM 665 N N A CYS A 1 81 ? -8.747 -1.847 2.101 0.64 6.10 91 CYS A N 1
ATOM 666 N N B CYS A 1 81 ? -8.751 -1.821 2.029 0.36 6.25 91 CYS A N 1
ATOM 667 C CA A CYS A 1 81 ? -8.129 -3.056 2.634 0.64 5.88 91 CYS A CA 1
ATOM 668 C CA B CYS A 1 81 ? -8.180 -3.017 2.638 0.36 6.91 91 CYS A CA 1
ATOM 669 C C A CYS A 1 81 ? -8.645 -4.280 1.880 0.64 5.13 91 CYS A C 1
ATOM 670 C C B CYS A 1 81 ? -8.647 -4.254 1.889 0.36 6.23 91 CYS A C 1
ATOM 671 O O A CYS A 1 81 ? -7.875 -5.198 1.577 0.64 5.64 91 CYS A O 1
ATOM 672 O O B CYS A 1 81 ? -7.847 -5.135 1.566 0.36 6.12 91 CYS A O 1
ATOM 677 N N . GLU A 1 82 ? -9.952 -4.352 1.666 1.00 5.64 92 GLU A N 1
ATOM 678 C CA . GLU A 1 82 ? -10.504 -5.532 1.008 1.00 5.41 92 GLU A CA 1
ATOM 679 C C . GLU A 1 82 ? -9.898 -5.716 -0.383 1.00 5.31 92 GLU A C 1
ATOM 680 O O . GLU A 1 82 ? -9.564 -6.841 -0.781 1.00 5.56 92 GLU A O 1
ATOM 686 N N . ASN A 1 83 ? -9.756 -4.625 -1.114 1.00 5.49 93 ASN A N 1
ATOM 687 C CA . ASN A 1 83 ? -9.193 -4.716 -2.464 1.00 5.69 93 ASN A CA 1
ATOM 688 C C . ASN A 1 83 ? -7.775 -5.260 -2.411 1.00 5.55 93 ASN A C 1
ATOM 689 O O . ASN A 1 83 ? -7.384 -6.116 -3.219 1.00 6.20 93 ASN A O 1
ATOM 694 N N . ARG A 1 84 ? -6.991 -4.751 -1.476 1.00 5.46 94 ARG A N 1
ATOM 695 C CA . ARG A 1 84 ? -5.577 -5.124 -1.397 1.00 5.72 94 ARG A CA 1
ATOM 696 C C . ARG A 1 84 ? -5.431 -6.566 -0.906 1.00 5.05 94 ARG A C 1
ATOM 697 O O . ARG A 1 84 ? -4.569 -7.317 -1.390 1.00 5.45 94 ARG A O 1
ATOM 705 N N . ILE A 1 85 ? -6.254 -6.967 0.061 1.00 4.84 95 ILE A N 1
ATOM 706 C CA . ILE A 1 85 ? -6.249 -8.350 0.516 1.00 4.94 95 ILE A CA 1
ATOM 707 C C . ILE A 1 85 ? -6.616 -9.276 -0.642 1.00 4.62 95 ILE A C 1
ATOM 708 O O . ILE A 1 85 ? -5.955 -10.300 -0.868 1.00 5.17 95 ILE A O 1
ATOM 713 N N . CYS A 1 86 ? -7.655 -8.930 -1.390 1.00 4.79 96 CYS A N 1
ATOM 714 C CA . CYS A 1 86 ? -8.073 -9.775 -2.500 1.00 5.06 96 CYS A CA 1
ATOM 715 C C . CYS A 1 86 ? -6.911 -9.932 -3.498 1.00 5.09 96 CYS A C 1
ATOM 716 O O . CYS A 1 86 ? -6.668 -11.028 -4.001 1.00 5.32 96 CYS A O 1
ATOM 719 N N . GLU A 1 87 ? -6.221 -8.842 -3.809 1.00 5.07 97 GLU A N 1
ATOM 720 C CA . GLU A 1 87 ? -5.121 -8.946 -4.772 1.00 5.68 97 GLU A CA 1
ATOM 721 C C . GLU A 1 87 ? -4.016 -9.855 -4.266 1.00 5.50 97 GLU A C 1
ATOM 722 O O . GLU A 1 87 ? -3.408 -10.606 -5.052 1.00 6.60 97 GLU A O 1
ATOM 728 N N . CYS A 1 88 ? -3.727 -9.810 -2.971 1.00 5.05 98 CYS A N 1
ATOM 729 C CA . CYS A 1 88 ? -2.739 -10.729 -2.396 1.00 5.20 98 CYS A CA 1
ATOM 730 C C . CYS A 1 88 ? -3.192 -12.183 -2.578 1.00 4.40 98 CYS A C 1
ATOM 731 O O . CYS A 1 88 ? -2.387 -13.057 -2.922 1.00 4.68 98 CYS A O 1
ATOM 734 N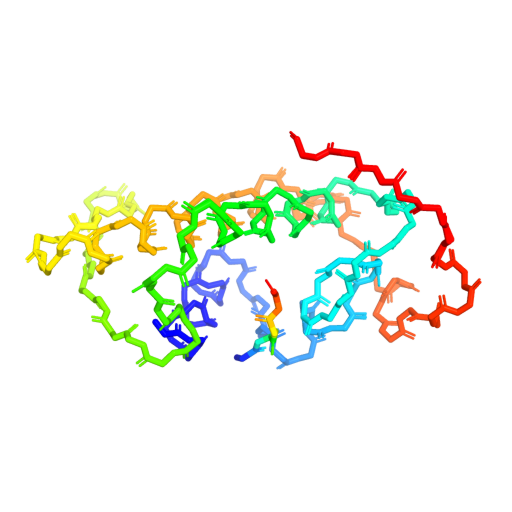 N . ASP A 1 89 ? -4.451 -12.444 -2.243 1.00 4.28 99 ASP A N 1
ATOM 735 C CA . ASP A 1 89 ? -4.960 -13.821 -2.280 1.00 4.32 99 ASP A CA 1
ATOM 736 C C . ASP A 1 89 ? -5.018 -14.340 -3.707 1.00 4.32 99 ASP A C 1
ATOM 737 O O . ASP A 1 89 ? -4.646 -15.490 -3.970 1.00 4.63 99 ASP A O 1
ATOM 742 N N . LYS A 1 90 ? -5.517 -13.509 -4.618 1.00 4.58 100 LYS A N 1
ATOM 743 C CA . LYS A 1 90 ? -5.562 -13.859 -6.054 1.00 4.66 100 LYS A CA 1
ATOM 744 C C . LYS A 1 90 ? -4.173 -14.283 -6.537 1.00 4.68 100 LYS A C 1
ATOM 745 O O . LYS A 1 90 ? -4.016 -15.311 -7.206 1.00 5.08 100 LYS A O 1
ATOM 751 N N . ALA A 1 91 ? -3.173 -13.461 -6.229 1.00 4.66 101 ALA A N 1
ATOM 752 C CA . ALA A 1 91 ? -1.819 -13.773 -6.685 1.00 4.88 101 ALA A CA 1
ATOM 753 C C . ALA A 1 91 ? -1.368 -15.120 -6.131 1.00 4.37 101 ALA A C 1
ATOM 754 O O . ALA A 1 91 ? -0.781 -15.926 -6.847 1.00 4.72 101 ALA A O 1
ATOM 756 N N . ALA A 1 92 ? -1.605 -15.358 -4.847 1.00 4.44 102 ALA A N 1
ATOM 757 C CA . ALA A 1 92 ? -1.158 -16.620 -4.256 1.00 4.54 102 ALA A CA 1
ATOM 758 C C . ALA A 1 92 ? -1.883 -17.804 -4.874 1.00 4.52 102 ALA A C 1
ATOM 759 O O . ALA A 1 92 ? -1.261 -18.846 -5.106 1.00 4.95 102 ALA A O 1
ATOM 761 N N . ALA A 1 93 ? -3.183 -17.676 -5.102 1.00 4.95 103 ALA A N 1
ATOM 762 C CA . ALA A 1 93 ? -3.924 -18.799 -5.675 1.00 6.31 103 ALA A CA 1
ATOM 763 C C . ALA A 1 93 ? -3.423 -19.110 -7.088 1.00 6.03 103 ALA A C 1
ATOM 764 O O . ALA A 1 93 ? -3.259 -20.287 -7.467 1.00 6.78 103 ALA A O 1
ATOM 766 N N . ILE A 1 94 ? -3.184 -18.073 -7.889 1.00 5.95 104 ILE A N 1
ATOM 767 C CA . ILE A 1 94 ? -2.591 -18.260 -9.222 1.00 6.66 104 ILE A CA 1
ATOM 768 C C . ILE A 1 94 ? -1.206 -18.889 -9.106 1.00 5.97 104 ILE A C 1
ATOM 769 O O . ILE A 1 94 ? -0.854 -19.795 -9.865 1.00 6.71 104 ILE A O 1
ATOM 774 N N . CYS A 1 95 ? -0.407 -18.408 -8.161 1.00 5.36 105 CYS A N 1
ATOM 775 C CA . CYS A 1 95 ? 0.924 -18.955 -7.948 1.00 5.16 105 CYS A CA 1
ATOM 776 C C . CYS A 1 95 ? 0.849 -20.432 -7.584 1.00 5.08 105 CYS A C 1
ATOM 777 O O . CYS A 1 95 ? 1.638 -21.245 -8.094 1.00 5.20 105 CYS A O 1
ATOM 780 N N . PHE A 1 96 ? -0.097 -20.816 -6.716 1.00 5.05 106 PHE A N 1
ATOM 781 C CA . PHE A 1 96 ? -0.225 -22.237 -6.390 1.00 5.17 106 PHE A CA 1
ATOM 782 C C . PHE A 1 96 ? -0.552 -23.037 -7.662 1.00 5.52 106 PHE A C 1
ATOM 783 O O . PHE A 1 96 ? -0.007 -24.122 -7.869 1.00 6.04 106 PHE A O 1
ATOM 791 N N . ARG A 1 97 ? -1.455 -22.511 -8.473 1.00 5.67 107 ARG A N 1
ATOM 792 C CA . ARG A 1 97 ? -1.810 -23.185 -9.728 1.00 6.28 107 ARG A CA 1
ATOM 793 C C . ARG A 1 97 ? -0.576 -23.324 -10.645 1.00 6.15 107 ARG A C 1
ATOM 794 O O . ARG A 1 97 ? -0.381 -24.379 -11.279 1.00 7.00 107 ARG A O 1
ATOM 802 N N A GLN A 1 98 ? 0.230 -22.272 -10.710 0.66 5.77 108 GLN A N 1
ATOM 803 N N B GLN A 1 98 ? 0.206 -22.257 -10.767 0.34 5.51 108 GLN A N 1
ATOM 804 C CA A GLN A 1 98 ? 1.392 -22.238 -11.594 0.66 6.17 108 GLN A CA 1
ATOM 805 C CA B GLN A 1 98 ? 1.404 -22.282 -11.608 0.34 7.03 108 GLN A CA 1
ATOM 806 C C A GLN A 1 98 ? 2.466 -23.207 -11.119 0.66 5.76 108 GLN A C 1
ATOM 807 C C B GLN A 1 98 ? 2.347 -23.386 -11.156 0.34 6.98 108 GLN A C 1
ATOM 808 O O A GLN A 1 98 ? 3.358 -23.570 -11.908 0.66 8.07 108 GLN A O 1
ATOM 809 O O B GLN A 1 98 ? 3.016 -24.018 -11.980 0.34 9.12 108 GLN A O 1
ATOM 820 N N . ASN A 1 99 ? 2.401 -23.625 -9.849 1.00 6.36 109 ASN A N 1
ATOM 821 C CA . ASN A 1 99 ? 3.439 -24.461 -9.271 1.00 6.25 109 ASN A CA 1
ATOM 822 C C . ASN A 1 99 ? 2.927 -25.807 -8.799 1.00 6.69 109 ASN A C 1
ATOM 823 O O . ASN A 1 99 ? 3.645 -26.555 -8.136 1.00 7.35 109 ASN A O 1
ATOM 828 N N A LEU A 1 100 ? 1.728 -26.229 -9.204 0.51 6.82 110 LEU A N 1
ATOM 829 N N B LEU A 1 100 ? 1.708 -26.096 -9.228 0.49 7.09 110 LEU A N 1
ATOM 830 C CA A LEU A 1 100 ? 1.284 -27.599 -8.893 0.51 8.12 110 LEU A CA 1
ATOM 831 C CA B LEU A 1 100 ? 0.999 -27.244 -8.753 0.49 8.22 110 LEU A CA 1
ATOM 832 C C A LEU A 1 100 ? 2.250 -28.653 -9.406 0.51 8.89 110 LEU A C 1
ATOM 833 C C B LEU A 1 100 ? 1.739 -28.513 -9.152 0.49 9.48 110 LEU A C 1
ATOM 834 O O A LEU A 1 100 ? 2.378 -29.742 -8.839 0.51 9.56 110 LEU A O 1
ATOM 835 O O B LEU A 1 100 ? 1.695 -29.497 -8.421 0.49 9.53 110 LEU A O 1
ATOM 844 N N A ASN A 1 101 ? 2.841 -28.364 -10.556 0.57 10.13 111 ASN A N 1
ATOM 845 N N B ASN A 1 101 ? 2.455 -28.485 -10.275 0.43 9.88 111 ASN A N 1
ATOM 846 C CA A ASN A 1 101 ? 3.732 -29.307 -11.189 0.57 11.23 111 ASN A CA 1
ATOM 847 C CA B ASN A 1 101 ? 3.209 -29.652 -10.716 0.43 10.82 111 ASN A CA 1
ATOM 848 C C A ASN A 1 101 ? 4.892 -29.709 -10.309 0.57 11.33 111 ASN A C 1
ATOM 849 C C B ASN A 1 101 ? 4.480 -29.963 -9.916 0.43 11.28 111 ASN A C 1
ATOM 850 O O A ASN A 1 101 ? 5.531 -30.727 -10.566 0.57 13.02 111 ASN A O 1
ATOM 851 O O B ASN A 1 101 ? 4.957 -31.095 -10.023 0.43 13.70 111 ASN A O 1
ATOM 860 N N . THR A 1 102 ? 5.082 -29.001 -9.202 1.00 10.73 112 THR A N 1
ATOM 861 C CA . THR A 1 102 ? 6.178 -29.324 -8.295 1.00 10.08 112 THR A CA 1
ATOM 862 C C . THR A 1 102 ? 5.740 -29.421 -6.841 1.00 9.30 112 THR A C 1
ATOM 863 O O . THR A 1 102 ? 6.559 -29.652 -5.968 1.00 11.00 112 THR A O 1
ATOM 867 N N . TYR A 1 103 ? 4.453 -29.285 -6.568 1.00 8.47 113 TYR A N 1
ATOM 868 C CA . TYR A 1 103 ? 3.951 -29.504 -5.213 1.00 8.32 113 TYR A CA 1
ATOM 869 C C . TYR A 1 103 ? 4.408 -30.877 -4.730 1.00 8.72 113 TYR A C 1
ATOM 870 O O . TYR A 1 103 ? 4.314 -31.859 -5.469 1.00 10.04 113 TYR A O 1
ATOM 879 N N A SER A 1 104 ? 4.916 -30.957 -3.500 0.41 8.69 114 SER A N 1
ATOM 880 N N B SER A 1 104 ? 4.845 -30.950 -3.481 0.59 7.95 114 SER A N 1
ATOM 881 C CA A SER A 1 104 ? 5.401 -32.221 -2.924 0.41 9.65 114 SER A CA 1
ATOM 882 C CA B SER A 1 104 ? 5.270 -32.220 -2.931 0.59 9.62 114 SER A CA 1
ATOM 883 C C A SER A 1 104 ? 4.766 -32.462 -1.555 0.41 9.67 114 SER A C 1
ATOM 884 C C B SER A 1 104 ? 4.703 -32.435 -1.555 0.59 9.58 114 SER A C 1
ATOM 885 O O A SER A 1 104 ? 4.951 -31.669 -0.639 0.41 9.57 114 SER A O 1
ATOM 886 O O B SER A 1 104 ? 4.881 -31.634 -0.644 0.59 10.05 114 SER A O 1
ATOM 8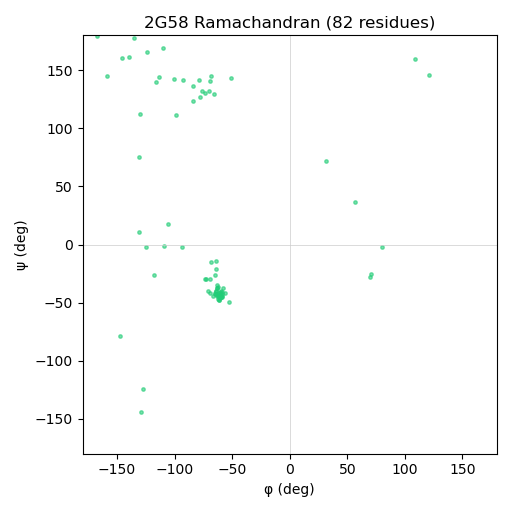91 N N . LYS A 1 105 ? 4.031 -33.560 -1.403 1.00 11.62 115 LYS A N 1
ATOM 892 C CA . LYS A 1 105 ? 3.420 -33.882 -0.119 1.00 13.14 115 LYS A CA 1
ATOM 893 C C . LYS A 1 105 ? 4.414 -33.986 1.038 1.00 13.30 115 LYS A C 1
ATOM 894 O O . LYS A 1 105 ? 4.032 -33.837 2.201 1.00 14.46 115 LYS A O 1
ATOM 900 N N . LYS A 1 106 ? 5.683 -34.236 0.751 1.00 13.91 116 LYS A N 1
ATOM 901 C CA . LYS A 1 106 ? 6.667 -34.341 1.817 1.00 14.45 116 LYS A CA 1
ATOM 902 C C . LYS A 1 106 ? 6.834 -3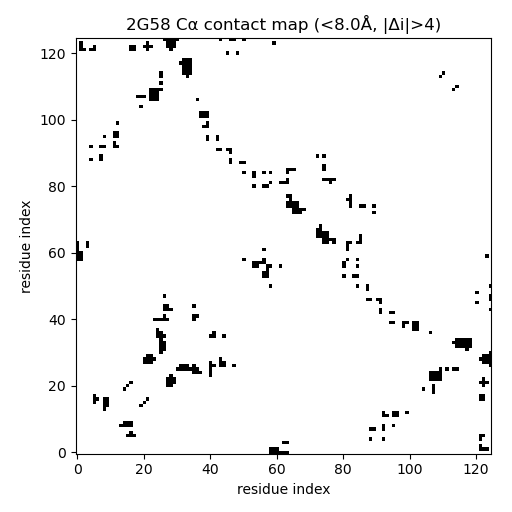3.028 2.578 1.00 12.95 116 LYS A C 1
ATOM 903 O O . LYS A 1 106 ? 7.380 -33.040 3.680 1.00 15.47 116 LYS A O 1
ATOM 909 N N . TYR A 1 107 ? 6.333 -31.913 2.031 1.00 9.96 117 TYR A N 1
ATOM 910 C CA . TYR A 1 107 ? 6.397 -30.646 2.744 1.00 8.99 117 TYR A CA 1
ATOM 911 C C . TYR A 1 107 ? 5.154 -30.336 3.559 1.00 8.01 117 TYR A C 1
ATOM 912 O O . TYR A 1 107 ? 5.145 -29.338 4.256 1.00 8.53 117 TYR A O 1
ATOM 921 N N . MET A 1 108 ? 4.122 -31.176 3.538 1.00 9.20 118 MET A N 1
ATOM 922 C CA . MET A 1 108 ? 3.011 -30.989 4.484 1.00 9.46 118 MET A CA 1
ATOM 923 C C . MET A 1 108 ? 3.504 -31.286 5.891 1.00 7.56 118 MET A C 1
ATOM 924 O O . MET A 1 108 ? 4.271 -32.211 6.102 1.00 9.99 118 MET A O 1
ATOM 929 N N . LEU A 1 109 ? 2.986 -30.551 6.857 1.00 8.99 119 LEU A N 1
ATOM 930 C CA . LEU A 1 109 ? 3.373 -30.688 8.258 1.00 9.45 119 LEU A CA 1
ATOM 931 C C . LEU A 1 109 ? 4.862 -30.497 8.430 1.00 9.61 119 LEU A C 1
ATOM 932 O O . LEU A 1 109 ? 5.480 -31.103 9.302 1.00 11.48 119 LEU A O 1
ATOM 937 N N . TYR A 1 110 ? 5.455 -29.589 7.665 1.00 9.91 120 TYR A N 1
ATOM 938 C CA . TYR A 1 110 ? 6.896 -29.449 7.707 1.00 9.45 120 TYR A CA 1
ATOM 939 C C . TYR A 1 110 ? 7.322 -28.942 9.084 1.00 8.25 120 TYR A C 1
ATOM 940 O O . TYR A 1 110 ? 6.768 -27.975 9.597 1.00 8.41 120 TYR A O 1
ATOM 949 N N . PRO A 1 111 ? 8.294 -29.620 9.715 1.00 8.24 121 PRO A N 1
ATOM 950 C CA . PRO A 1 111 ? 8.650 -29.218 11.077 1.00 8.24 121 PRO A CA 1
ATOM 951 C C . PRO A 1 111 ? 9.337 -27.863 11.140 1.00 7.73 121 PRO A C 1
ATOM 952 O O . PRO A 1 111 ? 10.238 -27.543 10.371 1.00 9.15 121 PRO A O 1
ATOM 956 N N . ASP A 1 112 ? 8.968 -27.107 12.162 1.00 7.39 122 ASP A N 1
ATOM 957 C CA . ASP A 1 112 ? 9.453 -25.744 12.331 1.00 7.87 122 ASP A CA 1
ATOM 958 C C . ASP A 1 112 ? 10.974 -25.660 12.406 1.00 8.25 122 ASP A C 1
ATOM 959 O O . ASP A 1 112 ? 11.564 -24.699 11.895 1.00 9.28 122 ASP A O 1
ATOM 964 N N . PHE A 1 113 ? 11.643 -26.621 13.053 1.00 8.11 124 PHE A N 1
ATOM 965 C CA . PHE A 1 113 ? 13.056 -26.421 13.292 1.00 9.50 124 PHE A CA 1
ATOM 966 C C . PHE A 1 113 ? 13.873 -26.468 12.016 1.00 9.32 124 PHE A C 1
ATOM 967 O O . PHE A 1 113 ? 15.030 -26.063 12.041 1.00 10.72 124 PHE A O 1
ATOM 975 N N . LEU A 1 114 ? 13.294 -26.970 10.930 1.00 9.48 125 LEU A N 1
ATOM 976 C CA . LEU A 1 114 ? 13.957 -26.969 9.633 1.00 10.63 125 LEU A CA 1
ATOM 977 C C . LEU A 1 114 ? 13.785 -25.645 8.880 1.00 10.37 125 LEU A C 1
ATOM 978 O O . LEU A 1 114 ? 14.224 -25.498 7.730 1.00 12.86 125 LEU A O 1
ATOM 983 N N A CYS A 1 115 ? 13.185 -24.667 9.540 0.62 9.48 126 CYS A N 1
ATOM 984 N N B CYS A 1 115 ? 13.173 -24.665 9.533 0.38 10.98 126 CYS A N 1
ATOM 985 C CA A CYS A 1 115 ? 12.955 -23.344 8.956 0.62 10.52 126 CYS A CA 1
ATOM 986 C CA B CYS A 1 115 ? 12.909 -23.361 8.923 0.38 11.80 126 CYS A CA 1
ATOM 987 C C A CYS A 1 115 ? 13.697 -22.324 9.797 0.62 12.97 126 CYS A C 1
ATOM 988 C C B CYS A 1 115 ? 13.557 -22.263 9.751 0.38 13.01 126 CYS A C 1
ATOM 989 O O A CYS A 1 115 ? 13.261 -21.976 10.899 0.62 15.85 126 CYS A O 1
ATOM 990 O O B CYS A 1 115 ? 12.952 -21.775 10.709 0.38 15.74 126 CYS A O 1
ATOM 995 N N A LYS A 1 116 ? 14.880 -21.937 9.328 0.46 15.75 127 LYS A N 1
ATOM 996 N N B LYS A 1 116 ? 14.779 -21.876 9.395 0.54 14.22 127 LYS A N 1
ATOM 997 C CA A LYS A 1 116 ? 15.750 -21.030 10.075 0.46 17.62 127 LYS A CA 1
ATOM 998 C CA B LYS A 1 116 ? 15.517 -20.905 10.195 0.54 16.08 127 LYS A CA 1
ATOM 999 C C A LYS A 1 116 ? 16.163 -19.862 9.197 0.46 18.41 127 LYS A C 1
ATOM 1000 C C B LYS A 1 116 ? 16.192 -19.902 9.277 0.54 17.96 127 LYS A C 1
ATOM 1001 O O A LYS A 1 116 ? 16.322 -20.017 7.987 0.46 18.05 127 LYS A O 1
ATOM 1002 O O B LYS A 1 116 ? 16.536 -20.209 8.137 0.54 19.50 127 LYS A O 1
ATOM 1013 N N . GLY A 1 117 ? 16.370 -18.701 9.808 1.00 20.20 128 GLY A N 1
ATOM 1014 C CA . GLY A 1 117 ? 16.912 -17.579 9.071 1.00 21.13 128 GLY A CA 1
ATOM 1015 C C . GLY A 1 117 ? 15.802 -16.688 8.551 1.00 20.61 128 GLY A C 1
ATOM 1016 O O . GLY A 1 117 ? 14.770 -17.156 8.068 1.00 22.38 128 GLY A O 1
ATOM 1017 N N . GLU A 1 118 ? 16.032 -15.383 8.628 1.00 24.42 129 GLU A N 1
ATOM 1018 C CA . GLU A 1 118 ? 15.114 -14.441 8.018 1.00 26.43 129 GLU A CA 1
ATOM 1019 C C . GLU A 1 118 ? 15.503 -14.155 6.580 1.00 22.83 129 GLU A C 1
ATOM 1020 O O . GLU A 1 118 ? 16.683 -14.075 6.227 1.00 23.66 129 GLU A O 1
ATOM 1026 N N A LEU A 1 119 ? 14.464 -14.002 5.769 0.62 19.83 130 LEU A N 1
ATOM 1027 N N B LEU A 1 119 ? 14.503 -14.196 5.710 0.38 20.40 130 LEU A N 1
ATOM 1028 C CA A LEU A 1 119 ? 14.576 -13.659 4.366 0.62 19.11 130 LEU A CA 1
ATOM 1029 C CA B LEU A 1 119 ? 14.628 -13.625 4.384 0.38 18.05 130 LEU A CA 1
ATOM 1030 C C A LEU A 1 119 ? 13.711 -12.422 4.188 0.62 16.41 130 LEU A C 1
ATOM 1031 C C B LEU A 1 119 ? 13.770 -12.377 4.345 0.38 16.61 130 LEU A C 1
ATOM 1032 O O A LEU A 1 119 ? 12.513 -12.452 4.471 0.62 16.17 130 LEU A O 1
ATOM 1033 O O B LEU A 1 119 ? 12.654 -12.354 4.866 0.38 17.42 130 LEU A O 1
ATOM 1042 N N . LYS A 1 120 ? 14.321 -11.321 3.769 1.00 15.08 131 LYS A N 1
ATOM 1043 C CA . LYS A 1 120 ? 13.621 -10.058 3.705 1.00 15.50 131 LYS A CA 1
ATOM 1044 C C . LYS A 1 120 ? 12.616 -10.079 2.559 1.00 12.17 131 LYS A C 1
ATOM 1045 O O . LYS A 1 120 ? 12.882 -10.611 1.486 1.00 12.53 131 LYS A O 1
ATOM 1051 N N . CYS A 1 121 ? 11.461 -9.478 2.779 1.00 13.64 133 CYS A N 1
ATOM 1052 C CA . CYS A 1 121 ? 10.484 -9.315 1.714 1.00 12.98 133 CYS A CA 1
ATOM 1053 C C . CYS A 1 121 ? 10.954 -8.361 0.635 1.00 16.92 133 CYS A C 1
ATOM 1054 O O . CYS A 1 121 ? 10.607 -8.567 -0.530 1.00 19.27 133 CYS A O 1
ATOM 1068 N N . ILE B 2 2 ? -8.823 -22.318 5.173 0.50 22.54 2 ILE B N 1
ATOM 1069 C CA . ILE B 2 2 ? -8.037 -21.622 6.235 0.50 22.17 2 ILE B CA 1
ATOM 1070 C C . ILE B 2 2 ? -6.527 -21.922 6.128 0.50 26.90 2 ILE B C 1
ATOM 1071 O O . ILE B 2 2 ? -6.127 -23.060 5.769 0.50 24.07 2 ILE B O 1
ATOM 1076 N N . ALA B 2 3 ? -5.572 -20.999 6.260 0.50 23.09 3 ALA B N 1
ATOM 1077 C CA . ALA B 2 3 ? -4.135 -21.179 6.537 0.50 23.56 3 ALA B CA 1
ATOM 1078 C C . ALA B 2 3 ? -3.736 -20.290 7.758 0.50 24.02 3 ALA B C 1
ATOM 1079 O O . ALA B 2 3 ? -4.388 -20.432 8.848 0.50 23.75 3 ALA B O 1
ATOM 1081 N N . ARG B 2 4 ? -2.766 -19.381 7.752 0.50 27.55 4 ARG B N 1
ATOM 1082 C CA . ARG B 2 4 ? -2.508 -18.323 8.742 0.50 30.88 4 ARG B CA 1
ATOM 1083 C C . ARG B 2 4 ? -1.939 -17.178 7.933 0.50 28.88 4 ARG B C 1
ATOM 1084 O O . ARG B 2 4 ? -2.643 -16.224 7.618 0.50 27.31 4 ARG B O 1
ATOM 1092 N N . SER B 2 5 ? -0.661 -17.261 7.585 0.50 24.05 5 SER B N 1
ATOM 1093 C CA . SER B 2 5 ? 0.026 -16.198 6.817 0.50 21.87 5 SER B CA 1
ATOM 1094 C C . SER B 2 5 ? 0.488 -14.914 7.506 0.50 21.56 5 SER B C 1
ATOM 1095 O O . SER B 2 5 ? 0.687 -13.881 6.862 0.50 21.83 5 SER B O 1
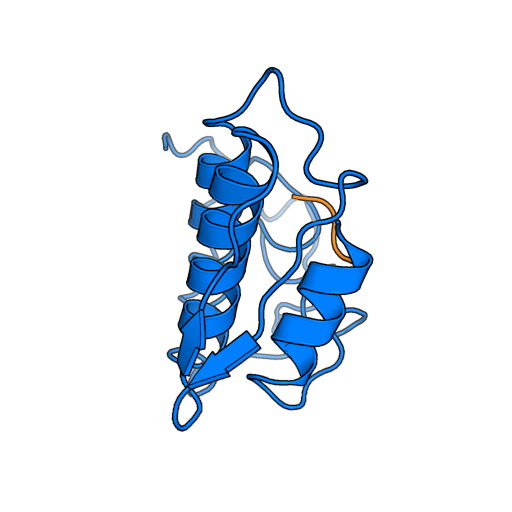#

Radius of gyration: 13.73 Å; Cα contacts (8 Å, |Δi|>4): 252; chains: 2; bounding box: 33×34×32 Å

InterPro domains:
  IPR001211 Phospholipase A2 [PR00389] (2-12)
  IPR001211 Phospholipase A2 [PR00389] (17-35)
  IPR001211 Phospholipase A2 [PR00389] (36-54)
  IPR001211 Phospholipase A2 [PR00389] (63-77)
  IPR001211 Phospholipase A2 [PR00389] (81-97)
  IPR001211 Phospholipase A2 [PTHR11716] (2-117)
  IPR016090 Phospholipase A2-like, central domain [PF00068] (2-107)
  IPR016090 Phospholipase A2-like, central domain [SM00085] (1-116)
  IPR016090 Phospholipase A2-like, central domain [cd00125] (1-115)
  IPR033112 Phospholipase A2, aspartic acid active site [PS00119] (85-95)
  IPR033113 Phospholipase A2, histidine active site [PS00118] (43-50)
  IPR036444 Phospholipase A2 domain superfamily [G3DSA:1.20.90.10] (1-121)
  IPR036444 Phospholipase A2 domain superfamily [SSF48619] (1-118)

Sequence (125 aa):
SLLEFGKMILEEETGKLAIPSYSSSYGCCYCGWGGKGTPKDATDRCCCCFVHDCCYGNNLPDCNPKSDRYKYKRVNGAIVCCEKGTSSCCENRICECDKAAAICFRQQNLLNNTYSSKKYMLYPDFLCCKKGELLKCIARS

Solvent-accessible surface area: 7316 Å² total; per-residue (Å²): 9,23,121,32,6,10,116,0,1,75,80,36,18,61,58,104,6,90,67,13,2,24,31,0,8,4,5,1,4,162,35,63,100,2,108,11,69,22,21,0,0,124,3,7,23,92,7,25,18,29,18,58,101,8,113,134,12,96,16,109,81,38,176,10,157,36,100,86,84,163,55,56,4,55,25,70,199,36,79,83,31,33,42,121,0,0,89,5,0,51,56,4,0,77,33,3,127,138,26,47,124,69,28,29,153,147,33,53,145,39,62,98,157,85,9,164,43,168,87,191,133,70,12,113,37

Secondary structure (DSSP, 8-state):
-HHHHHHHHHHHHSS-HHHHTSS-TTTSSS-S-S--SSHHHHHHHHHHHHHHT-TTS-TTT----EEEETTEEEEPP--HHHHHHHHHHHHHHHHHHHTGGG--GGGTT--GGG--S----/----

Foldseek 3Di:
DQVVLQVLLCVLQVDGCVQQFLQFAAFTVDHFFADGDDQLSVLRVVLVVLVVVVVVADLNPDDFDWDADPNQIGTDDDPPSRSSSVVSSSSSSVSCNVCVVVRDPVRGNPDNVNGHHGDDD/DDDD

Nearest PDB structures (foldseek):
  1tjk-assembly1_A  TM=1.006E+00  e=2.431E-23  Daboia russelii pulchella
  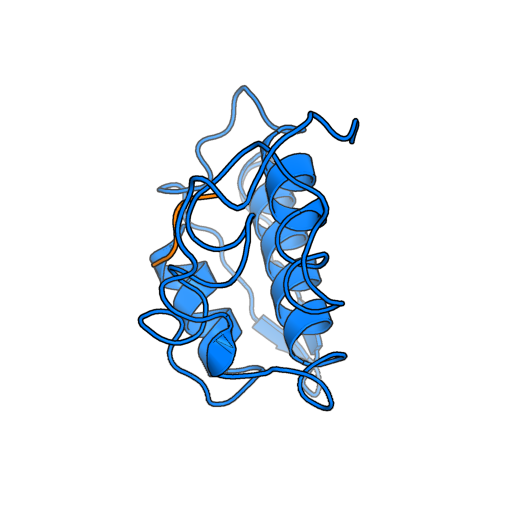1zwp-assembly1_A  TM=1.007E+00  e=7.378E-23  Daboia russelii pulchella
  1th6-assembly1_A  TM=1.005E+00  e=1.861E-22  Daboia russelii russelii
  4qem-assembly1_A  TM=9.927E-01  e=7.847E-23  Daboia russelii pulchella
  2qvd-assembly1_A  TM=9.950E-01  e=6.794E-22  Daboia russelii pulchella

Organism: Daboia russelii (NCBI:txid8707)